Protein AF-A0A6M5FIP2-F1 (afdb_monomer)

Secondary structure (DSSP, 8-state):
-HHHHHHHHHHHHHHHEEEEPPTTPPPPP--GGG----SSS-PPPP---EEEEGGGGGG-

Solvent-accessible surface area (backbone atoms only — not comparable to full-atom values): 4151 Å² total; per-residue (Å²): 115,66,65,64,52,52,50,56,53,52,51,52,49,60,70,48,32,45,82,40,76,52,89,92,65,76,84,74,83,83,53,78,88,77,58,82,82,87,50,103,62,88,71,80,77,95,78,77,71,44,78,41,61,58,73,68,72,78,78,118

pLDDT: mean 82.39, std 11.79, range [47.34, 96.88]

Radius of gyration: 15.6 Å; Cα contacts (8 Å, |Δi|>4): 33; chains: 1; bounding box: 32×35×42 Å

Organism: Tegillarca granosa (NCBI:txid220873)

Structure (mmCIF, N/CA/C/O backbone):
data_AF-A0A6M5FIP2-F1
#
_entry.id   AF-A0A6M5FIP2-F1
#
loop_
_atom_site.group_PDB
_atom_site.id
_atom_site.type_symbol
_atom_site.label_atom_id
_atom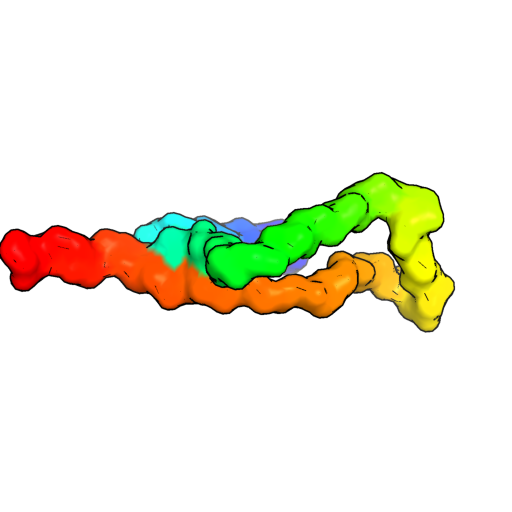_site.label_alt_id
_atom_site.label_comp_id
_atom_site.label_asym_id
_atom_site.label_entity_id
_atom_site.label_seq_id
_atom_site.pdbx_PDB_ins_code
_atom_site.Cartn_x
_atom_site.Cartn_y
_atom_site.Cartn_z
_atom_site.occupancy
_atom_site.B_iso_or_equiv
_atom_site.auth_seq_id
_atom_si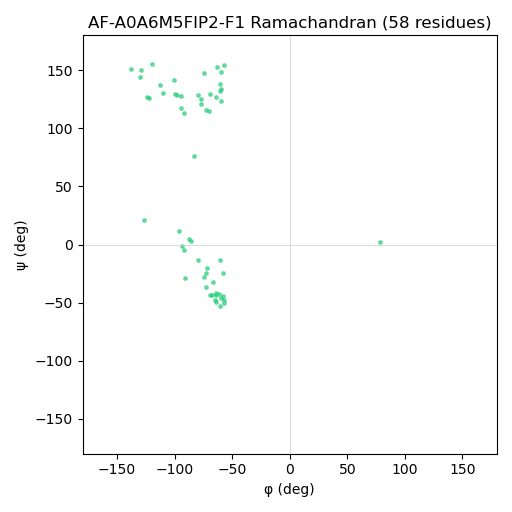te.auth_comp_id
_atom_site.auth_asym_id
_atom_site.auth_atom_id
_atom_site.pdbx_PDB_model_num
ATOM 1 N N . MET A 1 1 ? 7.011 17.824 -6.305 1.00 65.31 1 MET A N 1
ATOM 2 C CA . MET A 1 1 ? 5.545 17.639 -6.149 1.00 65.31 1 MET A CA 1
ATOM 3 C C . MET A 1 1 ? 5.138 16.209 -5.765 1.00 65.31 1 MET A C 1
ATOM 5 O O . MET A 1 1 ? 4.186 16.075 -5.007 1.00 65.31 1 MET A O 1
ATOM 9 N N . ALA A 1 2 ? 5.828 15.149 -6.221 1.00 85.69 2 ALA A N 1
ATOM 10 C CA . ALA A 1 2 ? 5.478 13.759 -5.872 1.00 85.69 2 ALA A CA 1
ATOM 11 C C . ALA A 1 2 ? 5.621 13.438 -4.371 1.00 85.69 2 ALA A C 1
ATOM 13 O O . ALA A 1 2 ? 4.722 12.838 -3.792 1.00 85.69 2 ALA A O 1
ATOM 14 N N . ILE A 1 3 ? 6.696 13.922 -3.734 1.00 93.88 3 ILE A N 1
ATOM 15 C CA . ILE A 1 3 ? 6.983 13.692 -2.307 1.00 93.88 3 ILE A CA 1
ATOM 16 C C . ILE A 1 3 ? 5.832 14.179 -1.419 1.00 93.88 3 ILE A C 1
ATOM 18 O O . ILE A 1 3 ? 5.318 13.411 -0.615 1.00 93.88 3 ILE A O 1
ATOM 22 N N . ASN A 1 4 ? 5.366 15.417 -1.613 1.00 96.50 4 ASN A N 1
ATOM 23 C CA . ASN A 1 4 ? 4.289 15.990 -0.797 1.00 96.50 4 ASN A CA 1
ATOM 24 C C . ASN A 1 4 ? 2.990 15.187 -0.926 1.00 96.50 4 ASN A C 1
ATOM 26 O O . ASN A 1 4 ? 2.331 14.912 0.072 1.00 96.50 4 ASN A O 1
ATOM 30 N N . ARG A 1 5 ? 2.636 14.776 -2.151 1.00 95.88 5 ARG A N 1
ATOM 31 C CA . ARG A 1 5 ? 1.441 13.958 -2.393 1.00 95.88 5 ARG A CA 1
ATOM 32 C C . ARG A 1 5 ? 1.567 12.594 -1.723 1.00 95.88 5 ARG A C 1
ATOM 34 O O . ARG A 1 5 ? 0.674 12.205 -0.982 1.00 95.88 5 ARG A O 1
ATOM 41 N N . MET A 1 6 ? 2.685 11.898 -1.935 1.00 95.88 6 MET A N 1
ATOM 42 C CA . MET A 1 6 ? 2.933 10.598 -1.309 1.00 95.88 6 MET A CA 1
ATOM 43 C C . MET A 1 6 ? 2.892 10.689 0.214 1.00 95.88 6 MET A C 1
ATOM 45 O O . MET A 1 6 ? 2.247 9.860 0.848 1.00 95.88 6 MET A O 1
ATOM 49 N N . PHE A 1 7 ? 3.525 11.708 0.794 1.00 96.38 7 PHE A N 1
ATOM 50 C CA . PHE A 1 7 ? 3.544 11.915 2.236 1.00 96.38 7 PHE A CA 1
ATOM 51 C C . PHE A 1 7 ? 2.134 12.113 2.798 1.00 96.38 7 PHE A C 1
ATOM 53 O O . PHE A 1 7 ? 1.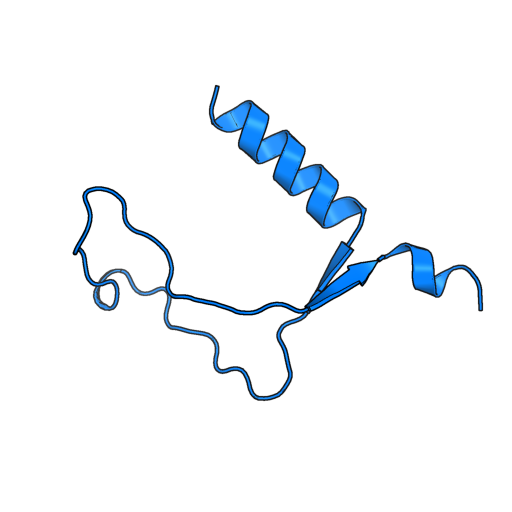730 11.384 3.702 1.00 96.38 7 PHE A O 1
ATOM 60 N N . LEU A 1 8 ? 1.360 13.046 2.236 1.00 96.88 8 LEU A N 1
ATOM 61 C CA . LEU A 1 8 ? 0.019 13.357 2.736 1.00 96.88 8 LEU A CA 1
ATOM 62 C C . LEU A 1 8 ? -0.940 12.169 2.586 1.00 96.88 8 LEU A C 1
ATOM 64 O O . LEU A 1 8 ? -1.652 11.844 3.532 1.00 96.88 8 LEU A O 1
ATOM 68 N N . TYR A 1 9 ? -0.922 11.472 1.445 1.00 96.12 9 TYR A N 1
ATOM 69 C CA . TYR A 1 9 ? -1.783 10.302 1.253 1.00 96.12 9 TYR A CA 1
ATOM 70 C C . TYR A 1 9 ? -1.390 9.138 2.161 1.00 96.12 9 TYR A C 1
ATOM 72 O O . TYR A 1 9 ? -2.260 8.522 2.771 1.00 96.12 9 TYR A O 1
ATOM 80 N N . THR A 1 10 ? -0.093 8.851 2.286 1.00 94.88 10 THR A N 1
ATOM 81 C CA . THR A 1 10 ? 0.378 7.704 3.076 1.00 94.88 10 THR A CA 1
ATOM 82 C C . THR A 1 10 ? 0.139 7.926 4.565 1.00 94.88 10 THR A C 1
ATOM 84 O O . THR A 1 10 ? -0.344 7.028 5.249 1.00 94.88 10 THR A O 1
ATOM 87 N N . THR A 1 11 ? 0.432 9.125 5.074 1.00 95.62 11 THR A N 1
ATOM 88 C CA . THR A 1 11 ? 0.228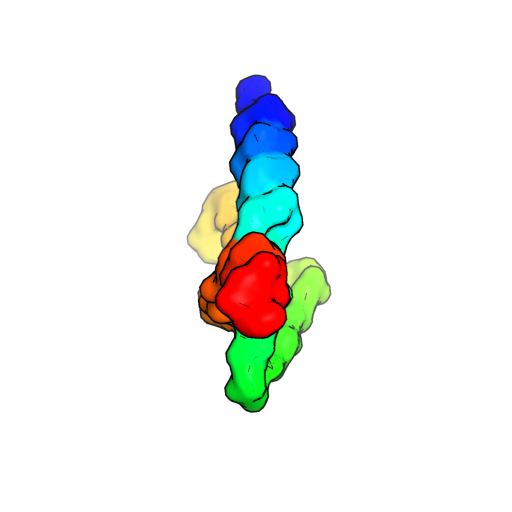 9.442 6.494 1.00 95.62 11 THR A CA 1
ATOM 89 C C . THR A 1 11 ? -1.248 9.407 6.867 1.00 95.62 11 THR A C 1
ATOM 91 O O . THR A 1 11 ? -1.602 8.719 7.822 1.00 95.62 11 THR A O 1
ATOM 94 N N . HIS A 1 12 ? -2.117 10.045 6.078 1.00 95.31 12 HIS A N 1
ATOM 95 C CA . HIS A 1 12 ? -3.558 10.012 6.316 1.00 95.31 12 HIS A CA 1
ATOM 96 C C . HIS A 1 12 ? -4.118 8.580 6.270 1.00 95.31 12 HIS A C 1
ATOM 98 O O . HIS A 1 12 ? -4.830 8.162 7.183 1.00 95.31 12 HIS A O 1
ATOM 104 N N . LEU A 1 13 ? -3.735 7.792 5.258 1.00 94.62 13 LEU A N 1
ATOM 105 C CA . LEU A 1 13 ? -4.169 6.400 5.111 1.00 94.62 13 LEU A CA 1
ATOM 106 C C . LEU A 1 13 ? -3.809 5.554 6.342 1.00 94.62 13 LEU A C 1
ATOM 108 O O . LEU A 1 13 ? -4.660 4.840 6.872 1.00 94.62 13 LEU A O 1
ATOM 112 N N . LEU A 1 14 ? -2.561 5.645 6.810 1.00 93.69 14 LEU A N 1
ATOM 113 C CA . LEU A 1 14 ? -2.065 4.842 7.932 1.00 93.69 14 LEU A CA 1
ATOM 114 C C . LEU A 1 14 ? -2.589 5.314 9.294 1.00 93.69 14 LEU A C 1
ATOM 116 O O . LEU A 1 14 ? -2.700 4.498 10.211 1.00 93.69 14 LEU A O 1
ATOM 120 N N . GLN A 1 15 ? -2.914 6.603 9.430 1.00 94.62 15 GLN A N 1
ATOM 121 C CA . GLN A 1 15 ? -3.535 7.164 10.632 1.00 94.62 15 GLN A CA 1
ATOM 122 C C . GLN A 1 15 ? -5.000 6.755 10.774 1.00 94.62 15 GLN A C 1
ATOM 124 O O . GLN A 1 15 ? -5.454 6.517 11.889 1.00 94.62 15 GLN A O 1
ATOM 129 N N . SER A 1 16 ? -5.743 6.657 9.670 1.00 95.12 16 SER A N 1
ATOM 130 C CA . SER A 1 16 ? -7.177 6.355 9.712 1.00 95.12 16 SER A CA 1
ATOM 131 C C . SER A 1 16 ? -7.490 4.859 9.636 1.00 95.12 16 SER A C 1
ATOM 133 O O . SER A 1 16 ? -8.499 4.423 10.195 1.00 95.12 16 SER A O 1
ATOM 135 N N . PHE A 1 17 ? -6.640 4.053 8.990 1.00 94.75 17 PHE A N 1
ATOM 136 C CA . PHE A 1 17 ? -6.945 2.653 8.688 1.00 94.75 17 PHE A CA 1
ATOM 137 C C . PHE A 1 17 ? -5.840 1.679 9.128 1.00 94.75 17 PHE A C 1
ATOM 139 O O . PHE A 1 17 ? -4.649 1.997 9.165 1.00 94.75 17 PHE A O 1
ATOM 146 N N . LYS A 1 18 ? -6.251 0.453 9.462 1.00 92.50 18 LYS A N 1
ATOM 147 C CA . LYS A 1 18 ? -5.410 -0.746 9.511 1.00 92.50 18 LYS A CA 1
ATOM 148 C C . LYS A 1 18 ? -5.543 -1.451 8.159 1.00 92.50 18 LYS A C 1
ATOM 150 O O . LYS A 1 18 ? -6.658 -1.702 7.700 1.00 92.50 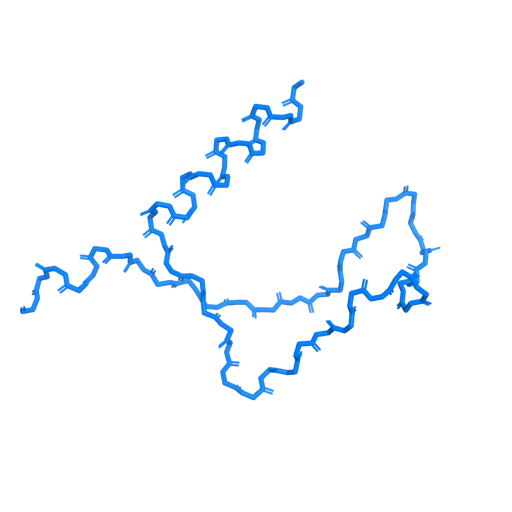18 LYS A O 1
ATOM 155 N N . LEU A 1 19 ? -4.413 -1.746 7.523 1.00 90.75 19 LEU A N 1
ATOM 156 C CA . LEU A 1 19 ? -4.347 -2.511 6.278 1.00 90.75 19 LEU A CA 1
ATOM 157 C C . LEU A 1 19 ? -4.107 -3.977 6.635 1.00 90.75 19 LEU A C 1
ATOM 159 O O . LEU A 1 19 ? -3.084 -4.303 7.232 1.00 90.75 19 LEU A O 1
ATOM 163 N N . LEU A 1 20 ? -5.053 -4.844 6.293 1.00 89.31 20 LEU A N 1
ATOM 164 C CA . LEU A 1 20 ? -4.982 -6.279 6.545 1.00 89.31 20 LEU A CA 1
ATOM 165 C C . LEU A 1 20 ? -4.856 -7.023 5.218 1.00 89.31 20 LEU A C 1
ATOM 167 O O . LEU A 1 20 ? -5.542 -6.709 4.239 1.00 89.31 20 LEU A O 1
ATOM 171 N N . VAL A 1 21 ? -3.985 -8.024 5.194 1.00 85.81 21 VAL A N 1
ATOM 172 C CA . VAL A 1 21 ? -3.898 -8.967 4.078 1.00 85.81 21 VAL A CA 1
ATOM 173 C C . VAL A 1 21 ? -5.032 -9.986 4.254 1.00 85.81 21 VAL A C 1
ATOM 175 O O . VAL A 1 21 ? -5.171 -10.512 5.357 1.00 85.81 21 VAL A O 1
ATOM 178 N N . PR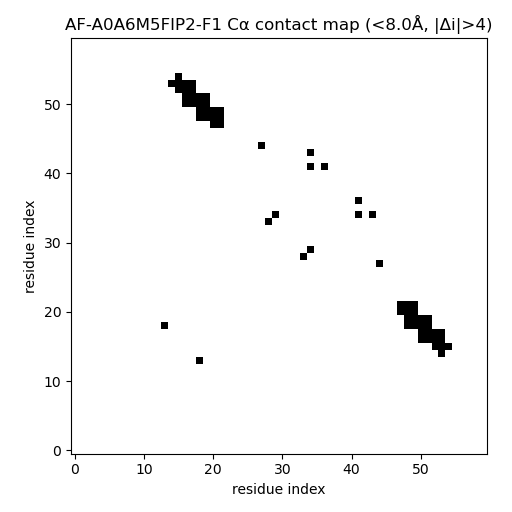O A 1 22 ? -5.876 -10.239 3.237 1.00 83.88 22 PRO A N 1
ATOM 179 C CA . PRO A 1 22 ? -6.942 -11.231 3.344 1.00 83.88 22 PRO A CA 1
ATOM 180 C C . PRO A 1 22 ? -6.388 -12.632 3.637 1.00 83.88 22 PRO A C 1
ATOM 182 O O . PRO A 1 22 ? -5.300 -12.985 3.170 1.00 83.88 22 PRO A O 1
ATOM 185 N N . ASP A 1 23 ? -7.148 -13.446 4.365 1.00 82.25 23 ASP A N 1
ATOM 186 C CA . ASP A 1 23 ? -6.739 -14.814 4.687 1.00 82.25 23 ASP A CA 1
ATOM 187 C C . ASP A 1 23 ? -6.544 -15.649 3.412 1.00 82.25 23 ASP A C 1
ATOM 189 O O . ASP A 1 23 ? -7.313 -15.551 2.455 1.00 82.25 23 ASP A O 1
ATOM 193 N N . GLY A 1 24 ? -5.478 -16.453 3.384 1.00 78.62 24 GLY A N 1
ATOM 194 C CA . GLY A 1 24 ? -5.118 -17.276 2.224 1.00 78.62 24 GLY A CA 1
ATOM 195 C C . GLY A 1 24 ? -4.432 -16.523 1.078 1.00 78.62 24 GLY A C 1
ATOM 196 O O . GLY A 1 24 ? -4.102 -17.138 0.064 1.00 78.62 24 GLY A O 1
ATOM 197 N N . THR A 1 25 ? -4.172 -15.218 1.216 1.00 76.38 25 THR A N 1
ATOM 198 C CA . THR A 1 25 ? -3.403 -14.474 0.207 1.00 76.38 25 THR A CA 1
ATOM 199 C C . THR A 1 25 ? -1.913 -14.778 0.353 1.00 76.38 25 THR A C 1
ATOM 201 O O . THR A 1 25 ? -1.313 -14.500 1.390 1.00 76.38 25 THR A O 1
ATOM 204 N N . VAL A 1 26 ? -1.294 -15.313 -0.700 1.00 78.00 26 VAL A N 1
ATOM 205 C CA . VAL A 1 26 ? 0.164 -15.482 -0.767 1.00 78.00 26 VAL A CA 1
ATOM 206 C C . VAL A 1 26 ? 0.798 -14.126 -1.072 1.00 78.00 26 VAL A C 1
ATOM 208 O O . VAL A 1 26 ? 0.437 -13.474 -2.055 1.00 78.00 26 VAL A O 1
ATOM 211 N N . LEU A 1 27 ? 1.734 -13.688 -0.227 1.00 73.38 27 LEU A N 1
ATOM 212 C CA . LEU A 1 27 ? 2.519 -12.486 -0.498 1.00 73.38 27 LEU A CA 1
ATOM 213 C C . LEU A 1 27 ? 3.373 -12.719 -1.741 1.00 73.38 27 LEU A C 1
ATOM 215 O O . LEU A 1 27 ? 4.103 -13.705 -1.834 1.00 73.38 27 LEU A O 1
ATOM 219 N N . GLN A 1 28 ? 3.258 -11.814 -2.706 1.00 73.75 28 GLN A N 1
ATOM 220 C CA . GLN A 1 28 ? 4.025 -11.919 -3.936 1.00 73.75 28 GLN A CA 1
ATOM 221 C C . GLN A 1 28 ? 5.489 -11.552 -3.693 1.00 73.75 28 GLN A C 1
ATOM 223 O O . GLN A 1 28 ? 5.799 -10.704 -2.855 1.00 73.75 28 GLN A O 1
ATOM 228 N N . SER A 1 29 ? 6.390 -12.192 -4.439 1.00 77.44 29 SER A N 1
ATOM 229 C CA . SER A 1 29 ? 7.812 -11.859 -4.408 1.00 77.44 29 SER A CA 1
ATOM 230 C C . SER A 1 29 ? 8.020 -10.406 -4.838 1.00 77.44 29 SER A C 1
ATOM 232 O O . SER A 1 29 ? 7.493 -9.959 -5.855 1.00 77.44 29 SER A O 1
ATOM 234 N N . HIS A 1 30 ? 8.816 -9.670 -4.064 1.00 76.31 30 HIS A N 1
ATOM 235 C CA . HIS A 1 30 ? 9.258 -8.315 -4.402 1.00 76.31 30 HIS A CA 1
ATOM 236 C C . HIS A 1 30 ? 10.641 -8.311 -5.065 1.00 76.31 30 HIS A C 1
ATOM 238 O O . HIS A 1 30 ? 11.277 -7.260 -5.175 1.00 76.31 30 HIS A O 1
ATOM 244 N N . HIS A 1 31 ? 11.146 -9.481 -5.468 1.00 79.19 31 HIS A N 1
ATOM 245 C CA . HIS A 1 31 ? 12.467 -9.578 -6.059 1.00 79.19 31 HIS A CA 1
ATOM 246 C C . HIS A 1 31 ? 12.468 -8.913 -7.451 1.00 79.19 31 HIS A C 1
ATOM 248 O O . HIS A 1 31 ? 11.629 -9.250 -8.286 1.00 79.19 31 HIS A O 1
ATOM 254 N N . PRO A 1 32 ? 13.418 -8.009 -7.763 1.00 73.00 32 PRO A N 1
ATOM 255 C CA . PRO A 1 32 ? 13.415 -7.255 -9.022 1.00 73.00 32 PRO A CA 1
ATOM 256 C C . PRO A 1 32 ? 13.435 -8.119 -10.288 1.00 73.00 32 PRO A C 1
ATOM 258 O O . PRO A 1 32 ? 13.005 -7.675 -11.346 1.00 73.00 32 PRO A O 1
ATOM 261 N N . ARG A 1 33 ? 13.950 -9.351 -10.177 1.00 76.44 33 ARG A N 1
ATOM 262 C CA . ARG A 1 33 ? 14.006 -10.323 -11.282 1.00 76.44 33 ARG A CA 1
ATOM 263 C C . ARG A 1 33 ? 12.641 -10.905 -11.654 1.00 76.44 33 ARG A C 1
ATOM 265 O O . ARG A 1 33 ? 12.500 -11.384 -12.771 1.00 76.44 33 ARG A O 1
ATOM 272 N N . ASP A 1 34 ? 11.670 -10.836 -10.749 1.00 72.69 34 ASP A N 1
ATOM 273 C CA . ASP A 1 34 ? 10.336 -11.415 -10.936 1.00 72.69 34 ASP A CA 1
ATOM 274 C C . ASP A 1 34 ? 9.339 -10.382 -11.501 1.00 72.69 34 ASP A C 1
ATOM 276 O O . ASP A 1 34 ? 8.173 -10.693 -11.737 1.00 72.69 34 ASP A O 1
ATOM 280 N N . LEU A 1 35 ? 9.783 -9.136 -11.715 1.00 69.25 35 LEU A N 1
ATOM 281 C CA . LEU A 1 35 ? 8.961 -8.042 -12.229 1.00 69.25 35 LEU A CA 1
ATOM 282 C C . LEU A 1 35 ? 9.056 -7.986 -13.760 1.00 69.25 35 LEU A C 1
ATOM 284 O O . LEU A 1 35 ? 10.100 -7.658 -14.322 1.00 69.25 35 LEU A O 1
ATOM 288 N N . GLU A 1 36 ? 7.954 -8.274 -14.454 1.00 68.94 36 GLU A N 1
ATOM 289 C CA . GLU A 1 36 ? 7.881 -8.121 -15.910 1.00 68.94 36 GLU A CA 1
ATOM 290 C C . GLU A 1 36 ? 7.829 -6.635 -16.312 1.00 68.94 36 GLU A C 1
ATOM 292 O O . GLU A 1 36 ? 6.857 -5.921 -16.048 1.00 68.94 36 GLU A O 1
ATOM 297 N N . PHE A 1 37 ? 8.855 -6.157 -17.018 1.00 69.69 37 PHE A N 1
ATOM 298 C CA . PHE A 1 37 ? 8.932 -4.781 -17.518 1.00 69.69 37 PHE A CA 1
ATOM 299 C C . PHE A 1 37 ? 8.170 -4.625 -18.842 1.00 69.69 37 PHE A C 1
ATOM 301 O O . PHE A 1 37 ? 8.759 -4.552 -19.917 1.00 69.69 37 PHE A O 1
ATOM 308 N N . LYS A 1 38 ? 6.836 -4.578 -18.774 1.00 77.06 38 LYS A N 1
ATOM 309 C CA . LYS A 1 38 ? 5.961 -4.325 -19.942 1.00 77.06 38 LYS A CA 1
ATOM 310 C C . LYS A 1 38 ? 5.614 -2.843 -20.153 1.00 77.06 38 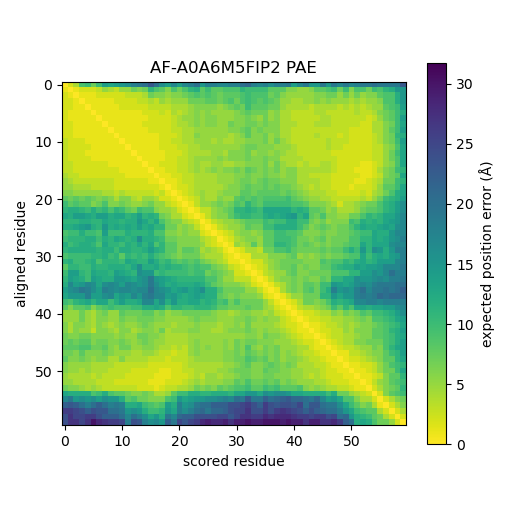LYS A C 1
ATOM 312 O O . LYS A 1 38 ? 4.948 -2.501 -21.123 1.00 77.06 38 LYS A O 1
ATOM 317 N N . SER A 1 39 ? 6.031 -1.966 -19.240 1.00 78.19 39 SER A N 1
ATOM 318 C CA . SER A 1 39 ? 5.632 -0.556 -19.164 1.00 78.19 39 SER A CA 1
ATOM 319 C C . SER A 1 39 ? 6.843 0.327 -18.836 1.00 78.19 39 SER A C 1
ATOM 321 O O . SER A 1 39 ? 7.739 -0.137 -18.128 1.00 78.19 39 SER A O 1
ATOM 323 N N . PRO A 1 40 ? 6.872 1.604 -19.278 1.00 84.56 40 PRO A N 1
ATOM 324 C CA . PRO A 1 40 ? 7.911 2.568 -18.893 1.00 84.56 40 PRO A CA 1
ATOM 325 C C . PRO A 1 40 ? 7.959 2.839 -17.380 1.00 84.56 40 PRO A C 1
ATOM 327 O O . PRO A 1 40 ? 8.921 3.421 -16.886 1.00 84.56 40 PRO A O 1
ATOM 330 N N . VAL A 1 41 ? 6.924 2.421 -16.645 1.00 83.12 41 VAL A N 1
ATOM 331 C CA . VAL A 1 41 ? 6.867 2.451 -15.184 1.00 83.12 41 VAL A CA 1
ATOM 332 C C . VAL A 1 41 ? 6.630 1.038 -14.664 1.00 83.12 41 VAL A C 1
ATOM 334 O O . VAL A 1 41 ? 5.655 0.386 -15.049 1.00 83.12 41 VAL A O 1
ATOM 337 N N . THR A 1 42 ? 7.502 0.587 -13.762 1.00 80.50 42 THR A N 1
ATOM 338 C CA . THR A 1 42 ? 7.341 -0.672 -13.030 1.00 80.50 42 THR A CA 1
ATOM 339 C C . THR A 1 42 ? 6.197 -0.541 -12.037 1.00 80.50 42 THR A C 1
ATOM 341 O O . THR A 1 42 ? 6.272 0.244 -11.091 1.00 80.50 42 THR A O 1
ATOM 344 N N . MET A 1 43 ? 5.139 -1.315 -12.254 1.00 79.00 43 MET A N 1
ATOM 345 C CA . MET A 1 43 ? 4.010 -1.400 -11.333 1.00 79.00 43 MET A CA 1
ATOM 346 C C . MET A 1 43 ? 4.136 -2.669 -10.491 1.00 79.00 43 MET A C 1
ATOM 348 O O . MET A 1 43 ? 4.542 -3.706 -11.023 1.00 79.00 43 MET A O 1
ATOM 352 N N . PRO A 1 44 ? 3.789 -2.623 -9.194 1.00 78.50 44 PRO A N 1
ATOM 353 C CA . PRO A 1 44 ? 3.675 -3.840 -8.412 1.00 78.50 44 PRO A CA 1
ATOM 354 C C . PRO A 1 44 ? 2.559 -4.722 -8.993 1.00 78.50 44 PRO A C 1
ATOM 356 O O . PRO A 1 44 ? 1.601 -4.203 -9.580 1.00 78.50 44 PRO A O 1
ATOM 359 N N . PRO A 1 45 ? 2.640 -6.046 -8.810 1.00 79.38 45 PRO A N 1
ATOM 360 C CA . PRO A 1 45 ? 1.548 -6.931 -9.175 1.00 79.38 45 PRO A CA 1
ATOM 361 C C . PRO A 1 45 ? 0.235 -6.565 -8.478 1.00 79.38 45 PRO A C 1
ATOM 363 O O . PRO A 1 45 ? 0.223 -5.994 -7.383 1.00 79.38 45 PRO A O 1
ATOM 366 N N . ALA A 1 46 ? -0.888 -6.934 -9.097 1.00 80.56 46 ALA A N 1
ATOM 367 C CA . ALA A 1 46 ? -2.201 -6.698 -8.515 1.00 80.56 46 ALA A CA 1
ATOM 368 C C . ALA A 1 46 ? -2.331 -7.408 -7.155 1.00 80.56 46 ALA A C 1
ATOM 370 O O . ALA A 1 46 ? -2.186 -8.626 -7.047 1.00 80.56 46 ALA A O 1
ATOM 371 N N . PHE A 1 47 ? -2.640 -6.627 -6.123 1.00 80.75 47 PHE A N 1
ATOM 372 C CA . PHE A 1 47 ? -2.788 -7.071 -4.742 1.00 80.75 47 PHE A CA 1
ATOM 373 C C . PHE A 1 47 ? -4.110 -6.548 -4.176 1.00 80.75 47 PHE A C 1
ATOM 375 O O . PHE A 1 47 ? -4.539 -5.437 -4.489 1.00 80.75 47 PHE A O 1
ATOM 382 N N . LYS A 1 48 ? -4.758 -7.357 -3.334 1.00 84.50 48 LYS A N 1
ATOM 383 C CA . LYS A 1 48 ? -5.972 -6.976 -2.607 1.00 84.50 48 LYS A CA 1
ATOM 384 C C . LYS A 1 48 ? -5.650 -6.843 -1.121 1.00 84.50 48 LYS A C 1
ATOM 386 O O . LYS A 1 48 ? -5.099 -7.767 -0.532 1.00 84.50 48 LYS A O 1
ATOM 391 N N . CYS A 1 49 ? -6.053 -5.729 -0.514 1.00 86.69 49 CYS A N 1
ATOM 392 C CA . CYS A 1 49 ? -6.050 -5.537 0.936 1.00 86.69 49 CYS A CA 1
ATOM 393 C C . CYS A 1 49 ? -7.460 -5.276 1.455 1.00 86.69 49 CYS A C 1
ATOM 395 O O . CYS A 1 49 ? -8.320 -4.763 0.738 1.00 86.69 49 CYS A O 1
ATOM 397 N N . LYS A 1 50 ? -7.671 -5.588 2.732 1.00 90.12 50 LYS A N 1
ATOM 398 C CA . LYS A 1 50 ? -8.826 -5.136 3.501 1.00 90.12 50 LYS A CA 1
ATOM 399 C C . LYS A 1 50 ? -8.419 -3.914 4.322 1.00 90.12 50 LYS A C 1
ATOM 401 O O . LYS A 1 50 ? -7.432 -3.956 5.051 1.00 90.12 50 LYS A O 1
ATOM 406 N N . MET A 1 51 ? -9.187 -2.837 4.219 1.00 91.75 51 MET A N 1
ATOM 407 C CA . MET A 1 51 ? -9.024 -1.640 5.045 1.00 91.75 51 MET A CA 1
ATOM 408 C C . MET A 1 51 ? -10.037 -1.660 6.187 1.00 91.75 51 MET A C 1
ATOM 410 O O . MET A 1 51 ? -11.228 -1.849 5.948 1.00 91.75 51 MET A O 1
ATOM 414 N N . VAL A 1 52 ? -9.572 -1.451 7.418 1.00 93.31 52 VAL A N 1
ATOM 415 C CA . VAL A 1 52 ? -10.425 -1.375 8.614 1.00 93.31 52 VAL A CA 1
ATOM 416 C C . VAL A 1 52 ? -10.172 -0.046 9.331 1.00 93.31 52 VAL A C 1
ATOM 418 O O . VAL A 1 52 ? -9.008 0.257 9.599 1.00 93.31 52 VAL A O 1
ATOM 421 N N . PRO A 1 53 ? -11.197 0.771 9.639 1.00 94.81 53 PRO A N 1
ATOM 42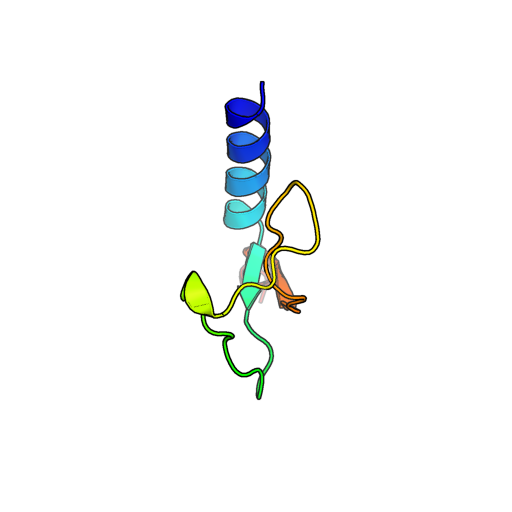2 C CA . PRO A 1 53 ? -11.007 2.011 10.392 1.00 94.81 53 PRO A CA 1
ATOM 423 C C . PRO A 1 53 ? -10.407 1.740 11.776 1.00 94.81 53 PRO A C 1
ATOM 425 O O . PRO A 1 53 ? -10.877 0.856 12.487 1.00 94.81 53 PRO A O 1
ATOM 428 N N . ARG A 1 54 ? -9.394 2.511 12.187 1.00 89.81 54 ARG A N 1
ATOM 429 C CA . ARG A 1 54 ? -8.764 2.354 13.514 1.00 89.81 54 ARG A CA 1
ATOM 430 C C . ARG A 1 54 ? -9.703 2.704 14.670 1.00 89.81 54 ARG A C 1
ATOM 432 O O . ARG A 1 54 ? -9.635 2.056 15.703 1.00 89.81 54 ARG A O 1
ATOM 439 N N . ASN A 1 55 ? -10.605 3.660 14.465 1.00 82.00 55 ASN A N 1
ATOM 440 C CA . ASN A 1 55 ? -11.499 4.170 15.512 1.00 82.00 55 ASN A CA 1
ATOM 441 C C . ASN A 1 55 ? -12.805 3.361 15.639 1.00 82.00 55 ASN A C 1
ATOM 443 O O . ASN A 1 55 ? -13.704 3.756 16.376 1.00 82.00 55 ASN A O 1
ATOM 447 N N . ALA A 1 56 ? -12.954 2.260 14.893 1.00 66.19 56 ALA A N 1
ATOM 448 C CA . ALA A 1 56 ? -14.117 1.381 15.023 1.00 66.19 56 ALA A CA 1
ATOM 449 C C . ALA A 1 56 ? -14.083 0.560 16.327 1.00 66.19 56 ALA A C 1
ATOM 451 O O . ALA A 1 56 ? -15.140 0.197 16.831 1.00 66.19 56 ALA A O 1
ATOM 452 N N . ASP A 1 57 ? -12.889 0.329 16.885 1.00 57.22 57 ASP A N 1
ATOM 453 C CA . ASP A 1 57 ? -12.677 -0.417 18.135 1.00 57.22 57 ASP A CA 1
ATOM 454 C C . ASP A 1 57 ? -12.954 0.438 19.399 1.00 57.22 57 ASP A C 1
ATOM 456 O O . ASP A 1 57 ? -13.078 -0.099 20.491 1.00 57.22 57 ASP A O 1
ATOM 460 N N . GLU A 1 58 ? -13.069 1.767 19.275 1.00 56.72 58 GLU A N 1
ATOM 461 C CA . GLU A 1 58 ? -13.204 2.705 20.411 1.00 56.72 58 GLU A CA 1
ATOM 462 C C . GLU A 1 58 ? -14.655 2.911 20.900 1.00 56.72 58 GLU A C 1
ATOM 464 O O . GLU A 1 58 ? -14.903 3.731 21.783 1.00 56.72 58 GLU A O 1
ATOM 469 N N . LYS A 1 59 ? -15.635 2.203 20.319 1.00 52.84 59 LYS A N 1
ATOM 470 C CA . LYS A 1 59 ? -17.073 2.357 20.626 1.00 52.84 59 LYS A CA 1
ATOM 471 C C . LYS A 1 59 ? -17.796 1.054 21.011 1.00 52.84 59 LYS A C 1
ATOM 473 O O . LYS A 1 59 ? -19.022 1.010 20.895 1.00 52.84 59 LYS A O 1
ATOM 478 N N . SER A 1 60 ? -17.076 0.020 21.453 1.00 47.34 60 SER A N 1
ATOM 479 C CA . SER A 1 60 ? -17.673 -1.18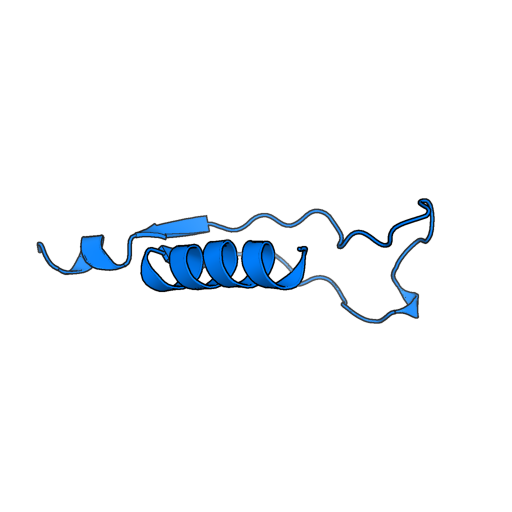9 22.051 1.00 47.34 60 SER A CA 1
ATOM 480 C C . SER A 1 60 ? -17.443 -1.261 23.548 1.00 47.34 60 SER A C 1
ATOM 482 O O . SER A 1 60 ? -16.320 -0.936 23.983 1.00 47.34 60 SER A O 1
#

Foldseek 3Di:
DVVVVCVVVVVVQVQFWDKAADPPDDDDDPDPVVFDCPDPDGDDPDGDIDIDTPCPVVPD

Sequence (60 aa):
MAINRMFLYTTHLLQSFKLLVPDGTVLQSHHPRDLEFKSPVTMPPAFKCKMVPRNADEKS

Mean predicted aligned error: 7.61 Å